Protein AF-A0A7S3MGU2-F1 (afdb_monomer_lite)

Organism: NCBI:txid89044

Sequence (165 aa):
KSFVPLLGLILSIAGLGAAEKVSRIPVEWKRQIDKFDAFYSENDDGEINSEGYPGIYMPLMGNGYFSHSKGVRSDSYFIAGVYNNETTSPSIRARIPATFAVQVENSETTGTLLDIRNGTYYRRGNLVSYPGSWYELRWYAHMQRRNIYVMELQVFNAGKQAVQL

Secondary structure (DSSP, 8-state):
-----PPP-------S----------HHHHHHHHHS-EEEES----PBPTTSPBPTT-PPPB-SSEEESSSTT-SEEEETT-B--TTSSSPPBP-EE-S-----SSEEEEEEEEETTTTEEEEEEEETTSTT-EEEEEEEE-SSSTT-EEEEEEEE-TT-SPPP-

Radius of gyration: 23.35 Å; chains: 1; bounding box: 46×57×92 Å

pLDDT: mean 76.16, std 19.14, range [28.52, 95.25]

Foldseek 3Di:
DDDDDDDDDPPPPPDDDPPPLPQDDPPVVVVLVVPAPKDKDQPQQQDQPPVRAGPPDADWAAQQQKIAPRHDLHQWIFGPPAFDDPPDVVTDTDTDGDPRNDDDPQWDWRMKMQGPVQSKIKTKIARNVAPPKIKMWMWHQDNVPNPDIDIDIDIDGPPPDDDDD

Structure (mmCIF, N/CA/C/O backbone):
data_AF-A0A7S3MGU2-F1
#
_entry.id   AF-A0A7S3MGU2-F1
#
loop_
_atom_site.group_PDB
_atom_site.id
_atom_site.type_symbol
_atom_site.label_atom_id
_atom_site.label_alt_id
_atom_site.label_comp_id
_atom_site.label_asym_id
_atom_site.label_entity_id
_atom_site.label_seq_id
_atom_site.pdbx_PDB_ins_code
_atom_site.Cartn_x
_atom_site.Cartn_y
_atom_site.Cartn_z
_atom_site.occupancy
_atom_site.B_iso_or_equiv
_atom_site.auth_seq_id
_atom_site.auth_comp_id
_atom_site.auth_asym_id
_atom_site.auth_atom_id
_atom_site.pdbx_PDB_model_num
ATOM 1 N N . LYS A 1 1 ? -3.119 40.794 65.981 1.00 41.38 1 LYS A N 1
ATOM 2 C CA . LYS A 1 1 ? -3.676 41.445 64.767 1.00 41.38 1 LYS A CA 1
ATOM 3 C C . LYS A 1 1 ? -2.499 41.897 63.898 1.00 41.38 1 LYS A C 1
ATOM 5 O O . LYS A 1 1 ? -1.610 42.506 64.470 1.00 41.38 1 LYS A O 1
ATOM 10 N N . SER A 1 2 ? -2.554 41.614 62.584 1.00 32.19 2 SER A N 1
ATOM 11 C CA . SER A 1 2 ? -1.598 41.948 61.491 1.00 32.19 2 SER A CA 1
ATOM 12 C C . SER A 1 2 ? -0.421 40.957 61.306 1.00 32.19 2 SER A C 1
ATOM 14 O O . SER A 1 2 ? 0.376 40.849 62.227 1.00 32.19 2 SER A O 1
ATOM 16 N N . PHE A 1 3 ? -0.394 40.033 60.314 1.00 28.52 3 PHE A N 1
ATOM 17 C CA . PHE A 1 3 ? -0.083 40.125 58.847 1.00 28.52 3 PHE A CA 1
ATOM 18 C C . PHE A 1 3 ? 1.381 40.563 58.582 1.00 28.52 3 PHE A C 1
ATOM 20 O O . PHE A 1 3 ? 1.772 41.570 59.159 1.00 28.52 3 PHE A O 1
ATOM 27 N N . VAL A 1 4 ? 2.271 39.891 57.811 1.00 38.16 4 VAL A N 1
ATOM 28 C CA . VAL A 1 4 ? 2.260 39.323 56.419 1.00 38.16 4 VAL A CA 1
ATOM 29 C C . VAL A 1 4 ? 3.470 38.313 56.250 1.00 38.16 4 VAL A C 1
ATOM 31 O O . VAL A 1 4 ? 4.258 38.215 57.187 1.00 38.16 4 VAL A O 1
ATOM 34 N N . PRO A 1 5 ? 3.770 37.678 55.083 1.00 42.66 5 PRO A N 1
ATOM 35 C CA . PRO A 1 5 ? 3.261 36.421 54.500 1.00 42.66 5 PRO A CA 1
ATOM 36 C C . PRO A 1 5 ? 4.285 35.251 54.437 1.00 42.66 5 PRO A C 1
ATOM 38 O O . PRO A 1 5 ? 5.496 35.448 54.376 1.00 42.66 5 PRO A O 1
ATOM 41 N N . LEU A 1 6 ? 3.781 34.017 54.308 1.00 32.66 6 LEU A N 1
ATOM 42 C CA . LEU A 1 6 ? 4.556 32.869 53.822 1.00 32.66 6 LEU A CA 1
ATOM 43 C C . LEU A 1 6 ? 4.548 32.900 52.282 1.00 32.66 6 LEU A C 1
ATOM 45 O O . LEU A 1 6 ? 3.479 32.907 51.669 1.00 32.66 6 LEU A O 1
ATOM 49 N N . LEU A 1 7 ? 5.732 32.978 51.674 1.00 36.03 7 LEU A N 1
ATOM 50 C CA . LEU A 1 7 ? 5.948 33.000 50.227 1.00 36.03 7 LEU A CA 1
ATOM 51 C C . LEU A 1 7 ? 5.297 31.775 49.559 1.00 36.03 7 LEU A C 1
ATOM 53 O O . LEU A 1 7 ? 5.550 30.636 49.949 1.00 36.03 7 LEU A O 1
ATOM 57 N N . GLY A 1 8 ? 4.464 32.028 48.550 1.00 29.20 8 GLY A N 1
ATOM 58 C CA . GLY A 1 8 ? 3.795 31.004 47.760 1.00 29.20 8 GLY A CA 1
ATOM 59 C C . GLY A 1 8 ? 4.774 30.203 46.907 1.00 29.20 8 GLY A C 1
ATOM 60 O O . GLY A 1 8 ? 5.511 30.761 46.097 1.00 29.20 8 GLY A O 1
ATOM 61 N N . LEU A 1 9 ? 4.722 28.880 47.047 1.00 29.95 9 LEU A N 1
ATOM 62 C CA . LEU A 1 9 ? 5.204 27.957 46.033 1.00 29.95 9 LEU A CA 1
ATOM 63 C C . LEU A 1 9 ? 4.018 27.658 45.110 1.00 29.95 9 LEU A C 1
ATOM 65 O O . LEU A 1 9 ? 3.157 26.840 45.430 1.00 29.95 9 LEU A O 1
ATOM 69 N N . ILE A 1 10 ? 3.945 28.359 43.981 1.00 32.91 10 ILE A N 1
ATOM 70 C CA . ILE A 1 10 ? 3.072 27.955 42.879 1.00 32.91 10 ILE A CA 1
ATOM 71 C C . ILE A 1 10 ? 3.751 26.744 42.238 1.00 32.91 10 ILE A C 1
ATOM 73 O O . ILE A 1 10 ? 4.661 26.888 41.425 1.00 32.91 10 ILE A O 1
ATOM 77 N N . LEU A 1 11 ? 3.336 25.543 42.640 1.00 31.00 11 LEU A N 1
ATOM 78 C CA . LEU A 1 11 ? 3.567 24.349 41.840 1.00 31.00 11 LEU A CA 1
ATOM 79 C C . LEU A 1 11 ? 2.556 24.407 40.691 1.00 31.00 11 LEU A C 1
ATOM 81 O O . LEU A 1 11 ? 1.380 24.082 40.857 1.00 31.00 11 LEU A O 1
ATOM 85 N N . SER A 1 12 ? 2.991 24.888 39.531 1.00 31.66 12 SER A N 1
ATOM 86 C CA . SER A 1 12 ? 2.251 24.721 38.288 1.00 31.66 12 SER A CA 1
ATOM 87 C C . SER A 1 12 ? 2.218 23.230 37.955 1.00 31.66 12 SER A C 1
ATOM 89 O O . SER A 1 12 ? 3.144 22.679 37.364 1.00 31.66 12 SER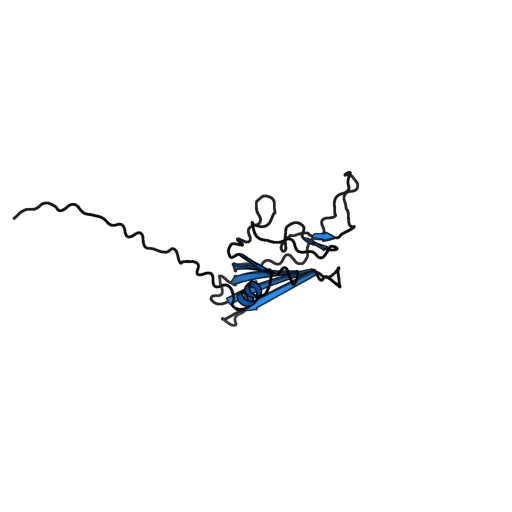 A O 1
ATOM 91 N N . ILE A 1 13 ? 1.137 22.558 38.352 1.00 37.75 13 ILE A N 1
ATOM 92 C CA . ILE A 1 13 ? 0.775 21.252 37.806 1.00 37.75 13 ILE A CA 1
ATOM 93 C C . ILE A 1 13 ? 0.391 21.506 36.346 1.00 37.75 13 ILE A C 1
ATOM 95 O O . ILE A 1 13 ? -0.751 21.824 36.024 1.00 37.75 13 ILE A O 1
ATOM 99 N N . ALA A 1 14 ? 1.384 21.431 35.461 1.00 33.06 14 ALA A N 1
ATOM 100 C CA . ALA A 1 14 ? 1.187 21.294 34.029 1.00 33.06 14 ALA A CA 1
ATOM 101 C C . ALA A 1 14 ? 0.583 19.907 33.778 1.00 33.06 14 ALA A C 1
ATOM 103 O O . ALA A 1 14 ? 1.278 18.937 33.498 1.00 33.06 14 ALA A O 1
ATOM 104 N N . GLY A 1 15 ? -0.725 19.802 33.967 1.00 38.81 15 GLY A N 1
ATOM 105 C CA . GLY A 1 15 ? -1.495 18.619 33.642 1.00 38.81 15 GLY A CA 1
ATOM 106 C C . GLY A 1 15 ? -2.719 19.041 32.863 1.00 38.81 15 GLY A C 1
ATOM 107 O O . GLY A 1 15 ? -3.722 19.375 33.475 1.00 38.81 15 GLY A O 1
ATOM 108 N N . LEU A 1 16 ? -2.636 19.027 31.532 1.00 33.62 16 LEU A N 1
ATOM 109 C CA . LEU A 1 16 ? -3.804 18.899 30.661 1.00 33.62 16 LEU A CA 1
ATOM 110 C C . LEU A 1 16 ? -3.361 18.482 29.251 1.00 33.62 16 LEU A C 1
ATOM 112 O O . LEU A 1 16 ? -2.970 19.305 28.432 1.00 33.62 16 LEU A O 1
ATOM 116 N N . GLY A 1 17 ? -3.470 17.178 28.985 1.00 32.22 17 GLY A N 1
ATOM 117 C CA . GLY A 1 17 ? -3.909 16.701 27.676 1.00 32.22 17 GLY A CA 1
ATOM 118 C C . GLY A 1 17 ? -2.850 16.390 26.622 1.00 32.22 17 GLY A C 1
ATOM 119 O O . GLY A 1 17 ? -3.049 16.748 25.469 1.00 32.22 17 GLY A O 1
ATOM 120 N N . ALA A 1 18 ? -1.801 15.634 26.944 1.00 34.16 18 ALA A N 1
ATOM 121 C CA . ALA A 1 18 ? -1.339 14.659 25.959 1.00 34.16 18 ALA A CA 1
ATOM 122 C C . ALA A 1 18 ? -2.194 13.411 26.187 1.00 34.16 18 ALA A C 1
ATOM 124 O O . ALA A 1 18 ? -1.939 12.646 27.115 1.00 34.16 18 ALA A O 1
ATOM 125 N N . ALA A 1 19 ? -3.270 13.250 25.412 1.00 38.25 19 ALA A N 1
ATOM 126 C CA . ALA A 1 19 ? -3.852 11.927 25.259 1.00 38.25 19 ALA A CA 1
ATOM 127 C C . ALA A 1 19 ? -2.713 11.059 24.726 1.00 38.25 19 ALA A C 1
ATOM 129 O O . ALA A 1 19 ? -2.279 11.240 23.590 1.00 38.25 19 ALA A O 1
ATOM 130 N N . GLU A 1 20 ? -2.150 10.218 25.590 1.00 36.00 20 GLU A N 1
ATOM 131 C CA . GLU A 1 20 ? -1.159 9.237 25.189 1.00 36.00 20 GLU A CA 1
ATOM 132 C C . GLU A 1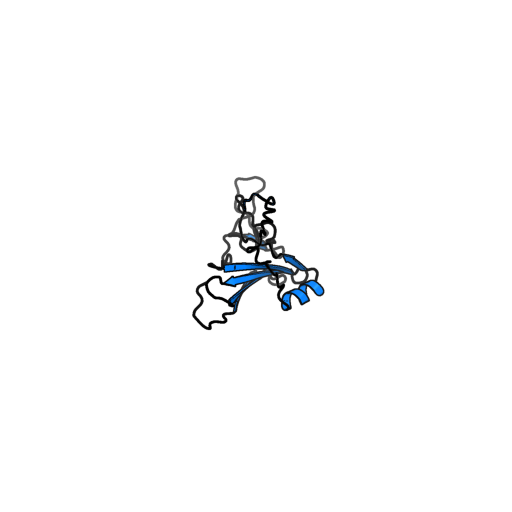 20 ? -1.799 8.481 24.025 1.00 36.00 20 GLU A C 1
ATOM 134 O O . GLU A 1 20 ? -2.878 7.896 24.179 1.00 36.00 20 GLU A O 1
ATOM 139 N N . LYS A 1 21 ? -1.224 8.609 22.824 1.00 42.78 21 LYS A N 1
ATOM 140 C CA . LYS A 1 21 ? -1.685 7.881 21.646 1.00 42.78 21 LYS A CA 1
ATOM 141 C C . LYS A 1 21 ? -1.374 6.425 21.970 1.00 42.78 21 LYS A C 1
ATOM 143 O O . LYS A 1 21 ? -0.273 5.955 21.718 1.00 42.78 21 LYS A O 1
ATOM 148 N N . VAL A 1 22 ? -2.290 5.743 22.662 1.00 42.00 22 VAL A N 1
ATOM 149 C CA . VAL A 1 22 ? -2.147 4.325 22.974 1.00 42.00 22 VAL A CA 1
ATOM 150 C C . VAL A 1 22 ? -2.257 3.627 21.635 1.00 42.00 22 VAL A C 1
ATOM 152 O O . VAL A 1 22 ? -3.353 3.300 21.175 1.00 42.00 22 VAL A O 1
ATOM 155 N N . SER A 1 23 ? -1.117 3.454 20.982 1.00 51.22 23 SER A N 1
ATOM 156 C CA . SER A 1 23 ? -1.043 2.619 19.814 1.00 51.22 23 SER A CA 1
ATOM 157 C C . SER A 1 23 ? -1.445 1.219 20.226 1.00 51.22 23 SER A C 1
ATOM 159 O O . SER A 1 23 ? -0.804 0.544 21.036 1.00 51.22 23 SER A O 1
ATOM 161 N N . ARG A 1 24 ? -2.582 0.795 19.693 1.00 67.31 24 ARG A N 1
ATOM 162 C CA . ARG A 1 24 ? -2.997 -0.592 19.749 1.00 67.31 24 ARG A CA 1
ATOM 163 C C . ARG A 1 24 ? -2.743 -1.163 18.374 1.00 67.31 24 ARG A C 1
ATOM 165 O O . ARG A 1 24 ? -3.593 -1.050 17.494 1.00 67.31 24 ARG A O 1
ATOM 172 N N . ILE A 1 25 ? -1.580 -1.792 18.220 1.00 77.12 25 ILE A N 1
ATOM 173 C CA . ILE A 1 25 ? -1.315 -2.705 17.109 1.00 77.12 25 ILE A CA 1
ATOM 174 C C . ILE A 1 25 ? -2.516 -3.660 17.004 1.00 77.12 25 ILE A C 1
ATOM 176 O O . ILE A 1 25 ? -2.848 -4.315 18.002 1.00 77.12 25 ILE A O 1
ATOM 180 N N . PRO A 1 26 ? -3.181 -3.754 15.838 1.00 78.94 26 PRO A N 1
ATOM 181 C CA . PRO A 1 26 ? -4.260 -4.710 15.640 1.00 78.94 26 PRO A CA 1
ATOM 182 C C . PRO A 1 26 ? -3.816 -6.135 15.989 1.00 78.94 26 PRO A C 1
ATOM 184 O O . PRO A 1 26 ? -2.697 -6.542 15.673 1.00 78.94 26 PRO A O 1
ATOM 187 N N . VAL A 1 27 ? -4.678 -6.918 16.641 1.00 81.06 27 VAL A N 1
ATOM 188 C CA . VAL A 1 27 ? -4.333 -8.271 17.127 1.00 81.06 27 VAL A CA 1
ATOM 189 C C . VAL A 1 27 ? -3.900 -9.184 15.972 1.00 81.06 27 VAL A C 1
ATOM 191 O O . VAL A 1 27 ? -2.980 -9.994 16.102 1.00 81.06 27 VAL A O 1
ATOM 194 N N . GLU A 1 28 ? -4.532 -9.016 14.816 1.00 80.25 28 GLU A N 1
ATOM 195 C CA . GLU A 1 28 ? -4.209 -9.669 13.555 1.00 80.25 28 GLU A CA 1
ATOM 196 C C . GLU A 1 28 ? -2.801 -9.327 13.048 1.00 80.25 28 GLU A C 1
ATOM 198 O O . GLU A 1 28 ? -2.102 -10.220 12.569 1.00 80.25 28 GLU A O 1
ATOM 203 N N . TRP A 1 29 ? -2.354 -8.079 13.211 1.00 85.12 29 TRP A N 1
ATOM 204 C CA . TRP A 1 29 ? -1.018 -7.634 12.813 1.00 85.12 29 TRP A CA 1
ATOM 205 C C . TRP A 1 29 ? 0.031 -8.085 13.813 1.00 85.12 29 TRP A C 1
ATOM 207 O O . TRP A 1 29 ? 1.107 -8.498 13.403 1.00 85.12 29 TRP A O 1
ATOM 217 N N . LYS A 1 30 ? -0.294 -8.114 15.110 1.00 83.88 30 LYS A N 1
ATOM 218 C CA . LYS A 1 30 ? 0.611 -8.641 16.137 1.00 83.88 30 LYS A CA 1
ATOM 219 C C . LYS A 1 30 ? 1.051 -10.065 15.810 1.00 83.88 30 LYS A C 1
ATOM 221 O O . LYS A 1 30 ? 2.235 -10.368 15.828 1.00 83.88 30 LYS A O 1
ATOM 226 N N . ARG A 1 31 ? 0.113 -10.918 15.387 1.00 77.81 31 ARG A N 1
ATOM 227 C CA . ARG A 1 31 ? 0.447 -12.272 14.929 1.00 77.81 31 ARG A CA 1
ATOM 228 C C . ARG A 1 31 ? 1.371 -12.272 13.707 1.00 77.81 31 ARG A C 1
ATOM 230 O O . ARG A 1 31 ? 2.165 -13.196 13.580 1.00 77.81 31 ARG A O 1
ATOM 237 N N . GLN A 1 32 ? 1.226 -11.320 12.788 1.00 79.81 32 GLN A N 1
ATOM 238 C CA . GLN A 1 32 ? 2.089 -11.226 11.609 1.00 79.81 32 GLN A CA 1
ATOM 239 C C . GLN A 1 32 ? 3.490 -10.742 11.989 1.00 79.81 32 GLN A C 1
ATOM 241 O O . GLN A 1 32 ? 4.457 -11.361 11.571 1.00 79.81 32 GLN A O 1
ATOM 246 N N . ILE A 1 33 ? 3.588 -9.727 12.847 1.00 83.06 33 ILE A N 1
ATOM 247 C CA . ILE A 1 33 ? 4.848 -9.210 13.398 1.00 83.06 33 ILE A CA 1
ATOM 248 C C . ILE A 1 33 ? 5.592 -10.303 14.175 1.00 83.06 33 ILE A C 1
ATOM 250 O O . ILE A 1 33 ? 6.784 -10.493 13.981 1.00 83.06 33 ILE A O 1
ATOM 254 N N . ASP A 1 34 ? 4.884 -11.073 15.005 1.00 79.81 34 ASP A N 1
ATOM 255 C CA . ASP A 1 34 ? 5.498 -12.120 15.828 1.00 79.81 34 ASP A CA 1
ATOM 256 C C . ASP A 1 34 ? 5.925 -13.355 15.006 1.00 79.81 34 ASP A C 1
ATOM 258 O O . ASP A 1 34 ? 6.794 -14.116 15.432 1.00 79.81 34 ASP A O 1
ATOM 262 N N . LYS A 1 35 ? 5.280 -13.617 13.856 1.00 73.31 35 LYS A N 1
ATOM 263 C CA . LYS A 1 35 ? 5.515 -14.826 13.037 1.00 73.31 35 LYS A CA 1
ATOM 264 C C . LYS A 1 35 ? 6.370 -14.599 11.797 1.00 73.31 35 LYS A C 1
ATOM 266 O O . LYS A 1 35 ? 6.876 -15.579 11.244 1.00 73.31 35 LYS A O 1
ATOM 271 N N . PHE A 1 36 ? 6.457 -13.372 11.307 1.00 64.94 36 PHE A N 1
ATOM 272 C CA . PHE A 1 36 ? 7.075 -13.043 10.030 1.00 64.94 36 PHE A CA 1
ATOM 273 C C . PHE A 1 36 ? 8.075 -11.905 10.190 1.00 64.94 36 PHE A C 1
ATOM 275 O O . PHE A 1 36 ? 7.993 -11.116 11.125 1.00 64.94 36 PHE A O 1
ATOM 282 N N . ASP A 1 37 ? 8.981 -11.794 9.220 1.00 79.06 37 ASP A N 1
ATOM 283 C CA . ASP A 1 37 ? 9.829 -10.618 9.055 1.00 79.06 37 ASP A CA 1
ATOM 284 C C . ASP A 1 37 ? 8.946 -9.460 8.562 1.00 79.06 37 ASP A C 1
ATOM 286 O O . ASP A 1 37 ? 8.820 -9.225 7.360 1.00 79.06 37 ASP A O 1
ATOM 290 N N . ALA A 1 38 ? 8.236 -8.801 9.479 1.00 86.25 38 ALA A N 1
ATOM 291 C CA . ALA A 1 38 ? 7.354 -7.686 9.164 1.00 86.25 38 ALA A CA 1
ATOM 292 C C . ALA A 1 38 ? 7.827 -6.394 9.837 1.00 86.25 38 ALA A C 1
ATOM 294 O O . ALA A 1 38 ? 8.229 -6.391 11.000 1.00 86.25 38 ALA A O 1
ATOM 295 N N . PHE A 1 39 ? 7.744 -5.284 9.106 1.00 87.12 39 PHE A N 1
ATOM 296 C CA . PHE A 1 39 ? 8.058 -3.953 9.621 1.00 87.12 39 PHE A CA 1
ATOM 297 C C . PHE A 1 39 ? 6.771 -3.190 9.903 1.00 87.12 39 PHE A C 1
ATOM 299 O O . PHE A 1 39 ? 5.967 -2.969 8.999 1.00 87.12 39 PHE A O 1
ATOM 306 N N . TYR A 1 40 ? 6.586 -2.786 11.155 1.00 86.56 40 TYR A N 1
ATOM 307 C CA . TYR A 1 40 ? 5.429 -2.025 11.611 1.00 86.56 40 TYR A CA 1
ATOM 308 C C . TYR A 1 40 ? 5.812 -0.570 11.898 1.00 86.56 40 TYR A C 1
ATOM 310 O O . TYR A 1 40 ? 6.893 -0.310 12.426 1.00 86.56 40 TYR A O 1
ATOM 318 N N . SER A 1 41 ? 4.916 0.367 11.582 1.00 82.25 41 SER A N 1
ATOM 319 C CA . SER A 1 41 ? 5.059 1.774 11.964 1.00 82.25 41 SER A CA 1
ATOM 320 C C . SER A 1 41 ? 3.709 2.412 12.283 1.00 82.25 41 SER A C 1
ATOM 322 O O . SER A 1 41 ? 2.738 2.254 11.544 1.00 82.25 41 SER A O 1
ATOM 324 N N . GLU A 1 42 ? 3.679 3.180 13.369 1.00 78.31 42 GLU A N 1
ATOM 3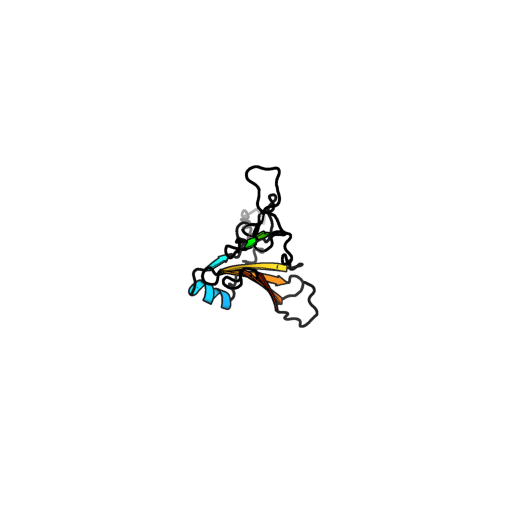25 C CA . GLU A 1 42 ? 2.572 4.061 13.784 1.00 78.31 42 GLU A CA 1
ATOM 326 C C . GLU A 1 42 ? 2.659 5.445 13.140 1.00 78.31 42 GLU A C 1
ATOM 328 O O . GLU A 1 42 ? 1.685 6.193 13.126 1.00 78.31 42 GLU A O 1
ATOM 333 N N . ASN A 1 43 ? 3.838 5.780 12.611 1.00 61.34 43 ASN A N 1
ATOM 334 C CA . ASN A 1 43 ? 4.225 7.123 12.196 1.00 61.34 43 ASN A CA 1
ATOM 335 C C . ASN A 1 43 ? 4.143 7.299 10.675 1.00 61.34 43 ASN A C 1
ATOM 337 O O . ASN A 1 43 ? 5.006 7.939 10.081 1.00 61.34 43 ASN A O 1
ATOM 341 N N . ASP A 1 44 ? 3.136 6.711 10.029 1.00 68.19 44 ASP A N 1
ATOM 342 C CA . ASP A 1 44 ? 2.817 7.053 8.642 1.00 68.19 44 ASP A CA 1
ATOM 343 C C . ASP A 1 44 ? 1.879 8.263 8.646 1.00 68.19 44 ASP A C 1
ATOM 345 O O . ASP A 1 44 ? 0.654 8.129 8.718 1.00 68.19 44 ASP A O 1
ATOM 349 N N . ASP A 1 45 ? 2.480 9.449 8.593 1.00 58.47 45 ASP A N 1
ATOM 350 C CA . ASP A 1 45 ? 1.776 10.725 8.444 1.00 58.47 45 ASP A CA 1
ATOM 351 C C . ASP A 1 45 ? 0.984 10.807 7.126 1.00 58.47 45 ASP A C 1
ATOM 353 O O . ASP A 1 45 ? 0.082 11.630 6.991 1.00 58.47 45 ASP A O 1
ATOM 357 N N . GLY A 1 46 ? 1.238 9.907 6.165 1.00 56.19 46 GLY A N 1
ATOM 358 C CA . GLY A 1 46 ? 0.601 9.917 4.852 1.00 56.19 46 GLY A CA 1
ATOM 359 C C . GLY A 1 46 ? 0.934 11.141 4.021 1.00 56.19 46 GLY A C 1
ATOM 360 O O . GLY A 1 46 ? 0.316 11.322 2.967 1.00 56.19 46 GLY A O 1
ATOM 361 N N . GLU A 1 47 ? 1.872 11.963 4.486 1.00 58.19 47 GLU A N 1
ATOM 362 C CA . GLU A 1 47 ? 2.264 13.184 3.820 1.00 58.19 47 GLU A CA 1
ATOM 363 C C . GLU A 1 47 ? 3.300 12.840 2.762 1.00 58.19 47 GLU A C 1
ATOM 365 O O . GLU A 1 47 ? 4.306 12.179 3.004 1.00 58.19 47 GLU A O 1
ATOM 370 N N . ILE A 1 48 ? 3.029 13.267 1.538 1.00 58.59 48 ILE A N 1
ATOM 371 C CA . ILE A 1 48 ? 4.030 13.256 0.487 1.00 58.59 48 ILE A CA 1
ATOM 372 C C . ILE A 1 48 ? 4.878 14.510 0.711 1.00 58.59 48 ILE A C 1
ATOM 374 O O . ILE A 1 48 ? 4.342 15.617 0.747 1.00 58.59 48 ILE A O 1
ATOM 378 N N . ASN A 1 49 ? 6.188 14.345 0.885 1.00 61.31 49 ASN A N 1
ATOM 379 C CA . ASN A 1 49 ? 7.100 15.462 1.085 1.00 61.31 49 ASN A CA 1
ATOM 380 C C . ASN A 1 49 ? 7.120 16.396 -0.144 1.00 61.31 49 ASN A C 1
ATOM 382 O O . ASN A 1 49 ? 6.606 16.073 -1.217 1.00 61.31 49 ASN A O 1
ATOM 386 N N . SER A 1 50 ? 7.755 17.561 -0.011 1.00 58.12 50 SER A N 1
ATOM 387 C CA . SER A 1 50 ? 7.840 18.573 -1.078 1.00 58.12 50 SER A CA 1
ATOM 388 C C . SER A 1 50 ? 8.500 18.083 -2.378 1.00 58.12 50 SER A C 1
ATOM 390 O O . SER A 1 50 ? 8.346 18.712 -3.422 1.00 58.12 50 SER A O 1
ATOM 392 N N . GLU A 1 51 ? 9.202 16.950 -2.347 1.00 56.47 51 GLU A N 1
ATOM 393 C CA . GLU A 1 51 ? 9.840 16.307 -3.503 1.00 56.47 51 GLU A CA 1
ATOM 394 C C . GLU A 1 51 ? 8.927 15.255 -4.175 1.00 56.47 51 GLU A C 1
ATOM 396 O O . GLU A 1 51 ? 9.267 14.605 -5.178 1.00 56.47 51 GLU A O 1
ATOM 401 N N . GLY A 1 52 ? 7.716 15.083 -3.648 1.00 53.72 52 GLY A N 1
ATOM 402 C CA . GLY A 1 52 ? 6.755 14.103 -4.116 1.00 53.72 52 GLY A CA 1
ATOM 403 C C . GLY A 1 52 ? 7.051 12.684 -3.628 1.00 53.72 52 GLY A C 1
ATOM 404 O O . GLY A 1 52 ? 6.395 11.759 -4.102 1.00 53.72 52 GLY A O 1
ATOM 405 N N . TYR A 1 53 ? 8.040 12.479 -2.753 1.00 53.78 53 TYR A N 1
ATOM 406 C CA . TYR A 1 53 ? 8.286 11.184 -2.127 1.00 53.78 53 TYR A CA 1
ATOM 407 C C . TYR A 1 53 ? 7.354 11.013 -0.939 1.00 53.78 53 TYR A C 1
ATOM 409 O O . TYR A 1 53 ? 7.079 11.974 -0.225 1.00 53.78 53 TYR A O 1
ATOM 417 N N . PRO A 1 54 ? 6.850 9.803 -0.711 1.00 56.19 54 PRO A N 1
ATOM 418 C CA . PRO A 1 54 ? 6.005 9.584 0.435 1.00 56.19 54 PRO A CA 1
ATOM 419 C C . PRO A 1 54 ? 6.817 9.760 1.723 1.00 56.19 54 PRO A C 1
ATOM 421 O O . PRO A 1 54 ? 8.035 9.552 1.721 1.00 56.19 54 PRO A O 1
ATOM 424 N N . GLY A 1 55 ? 6.139 10.139 2.806 1.00 58.22 55 GLY A N 1
ATOM 425 C CA . GLY A 1 55 ? 6.693 10.210 4.153 1.00 58.22 55 GLY A CA 1
ATOM 426 C C . GLY A 1 55 ? 7.461 8.939 4.514 1.00 58.22 55 GLY A C 1
ATOM 427 O O . GLY A 1 55 ? 7.306 7.897 3.872 1.00 58.22 55 GLY A O 1
ATOM 428 N N . ILE A 1 56 ? 8.314 9.046 5.536 1.00 54.56 56 ILE A N 1
ATOM 429 C CA . ILE A 1 56 ? 9.507 8.221 5.845 1.00 54.56 56 ILE A CA 1
ATOM 430 C C . ILE A 1 56 ? 9.260 6.682 5.906 1.00 54.56 56 ILE A C 1
ATOM 432 O O . ILE A 1 56 ? 10.206 5.909 6.036 1.00 54.56 56 ILE A O 1
ATOM 436 N N . TYR A 1 57 ? 8.028 6.190 5.721 1.00 62.50 57 TYR A N 1
ATOM 437 C CA . TYR A 1 57 ? 7.628 4.790 5.895 1.00 62.50 57 TYR A CA 1
ATOM 438 C C . TYR A 1 57 ? 6.738 4.171 4.798 1.00 62.50 57 TYR A C 1
ATOM 440 O O . TYR A 1 57 ? 6.223 3.073 5.012 1.00 62.50 57 TYR A O 1
ATOM 448 N N . MET A 1 58 ? 6.547 4.784 3.622 1.00 73.19 58 MET A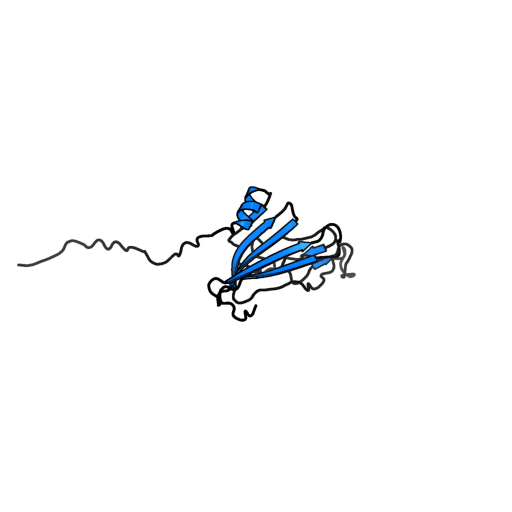 N 1
ATOM 449 C CA . MET A 1 58 ? 5.823 4.093 2.535 1.00 73.19 58 MET A CA 1
ATOM 450 C C . MET A 1 58 ? 6.764 3.262 1.649 1.00 73.19 58 MET A C 1
ATOM 452 O O . MET A 1 58 ? 7.589 3.824 0.919 1.00 73.19 58 MET A O 1
ATOM 456 N N . PRO A 1 59 ? 6.614 1.927 1.618 1.00 80.19 59 PRO A N 1
ATOM 457 C CA . PRO A 1 59 ? 7.473 1.076 0.819 1.00 80.19 59 PRO A CA 1
ATOM 458 C C . PRO A 1 59 ? 7.147 1.167 -0.673 1.00 80.19 59 PRO A C 1
ATOM 460 O O . PRO A 1 59 ? 6.019 1.430 -1.104 1.00 80.19 59 PRO A O 1
ATOM 463 N N . LEU A 1 60 ? 8.164 0.877 -1.479 1.00 84.12 60 LEU A N 1
ATOM 464 C CA . LEU A 1 60 ? 8.014 0.588 -2.898 1.00 84.12 60 LEU A CA 1
ATOM 465 C C . LEU A 1 60 ? 7.641 -0.886 -3.057 1.00 84.12 60 LEU A C 1
ATOM 467 O O . LEU A 1 60 ? 8.413 -1.769 -2.692 1.00 84.12 60 LEU A O 1
ATOM 471 N N . MET A 1 61 ? 6.470 -1.145 -3.633 1.00 86.69 61 MET A N 1
ATOM 472 C CA . MET A 1 61 ? 6.025 -2.504 -3.946 1.00 86.69 61 MET A CA 1
ATOM 473 C C . MET A 1 61 ? 6.225 -2.807 -5.429 1.00 86.69 61 MET A C 1
ATOM 475 O O . MET A 1 61 ? 5.945 -1.958 -6.282 1.00 86.69 61 MET A O 1
ATOM 479 N N . GLY A 1 62 ? 6.667 -4.027 -5.732 1.00 91.06 62 GLY A N 1
ATOM 480 C CA . GLY A 1 62 ? 6.893 -4.491 -7.093 1.00 91.06 62 GLY A CA 1
ATOM 481 C C . GLY A 1 62 ? 7.172 -5.989 -7.173 1.00 91.06 62 GLY A C 1
ATOM 482 O O . GLY A 1 62 ? 7.364 -6.654 -6.161 1.00 91.06 62 GLY A O 1
ATOM 483 N N . ASN A 1 63 ? 7.190 -6.519 -8.395 1.00 94.06 63 ASN A N 1
ATOM 484 C CA . ASN A 1 63 ? 7.415 -7.945 -8.686 1.00 94.06 63 ASN A CA 1
ATOM 485 C C . ASN A 1 63 ? 8.488 -8.162 -9.773 1.00 94.06 63 ASN A C 1
ATOM 487 O O . ASN A 1 63 ? 8.505 -9.183 -10.462 1.00 94.06 63 ASN A O 1
ATOM 491 N N . GLY A 1 64 ? 9.345 -7.159 -9.991 1.00 92.31 64 GLY A N 1
ATOM 492 C CA . GLY A 1 64 ? 10.374 -7.148 -11.035 1.00 92.31 64 GLY A CA 1
ATOM 493 C C . GLY A 1 64 ? 9.861 -6.814 -12.441 1.00 92.31 64 GLY A C 1
ATOM 494 O O . GLY A 1 64 ? 10.640 -6.347 -13.266 1.00 92.31 64 GLY A O 1
ATOM 495 N N . TYR A 1 65 ? 8.565 -6.987 -12.714 1.00 94.19 65 TYR A N 1
ATOM 496 C CA . TYR A 1 65 ? 7.916 -6.478 -13.926 1.00 94.19 65 TYR A CA 1
ATOM 497 C C . TYR A 1 65 ? 7.291 -5.101 -13.693 1.00 94.19 65 TYR A C 1
ATOM 499 O O . TYR A 1 65 ? 7.432 -4.212 -14.522 1.00 94.19 65 TYR A O 1
ATOM 507 N N . PHE A 1 66 ? 6.640 -4.922 -12.547 1.00 91.31 66 PHE A N 1
ATOM 508 C CA . PHE A 1 66 ? 5.981 -3.697 -12.116 1.00 91.31 66 PHE A CA 1
ATOM 509 C C . PHE A 1 66 ? 6.669 -3.133 -10.869 1.00 91.31 66 PHE A C 1
ATOM 511 O O . PHE A 1 66 ? 7.119 -3.897 -10.009 1.00 91.31 66 PHE A O 1
ATOM 518 N N . SER A 1 67 ? 6.713 -1.806 -10.754 1.00 90.44 67 SER A N 1
ATOM 519 C CA . SER A 1 67 ? 7.081 -1.099 -9.524 1.00 90.44 67 SER A CA 1
ATOM 520 C C . SER A 1 67 ? 6.380 0.249 -9.453 1.00 90.44 67 SER A C 1
ATOM 522 O O . SER A 1 67 ? 6.268 0.953 -10.456 1.00 90.44 67 SER A O 1
ATOM 524 N N . HIS A 1 68 ? 6.012 0.665 -8.249 1.00 88.75 68 HIS A N 1
ATOM 525 C CA . HIS A 1 68 ? 5.640 2.052 -7.986 1.00 88.75 68 HIS A CA 1
ATOM 526 C C . HIS A 1 68 ? 6.789 3.005 -8.295 1.00 88.75 68 HIS A C 1
ATOM 528 O O . HIS A 1 68 ? 7.958 2.622 -8.175 1.00 88.75 68 HIS A O 1
ATOM 534 N N . SER A 1 69 ? 6.462 4.250 -8.651 1.00 85.06 69 SER A N 1
ATOM 535 C CA . SER A 1 69 ? 7.492 5.269 -8.847 1.00 85.06 69 SER A CA 1
ATOM 536 C C . SER A 1 69 ? 7.905 5.947 -7.538 1.00 85.06 69 SER A C 1
ATOM 538 O O . SER A 1 69 ? 9.089 6.216 -7.348 1.00 85.06 69 SER A O 1
ATOM 540 N N . LYS A 1 70 ? 6.946 6.183 -6.631 1.00 80.25 70 LYS A N 1
ATOM 541 C CA . LYS A 1 70 ? 7.141 6.873 -5.345 1.00 80.25 70 LYS A CA 1
ATOM 542 C C . LYS A 1 70 ? 6.291 6.248 -4.220 1.00 80.25 70 LYS A C 1
ATOM 544 O O . LYS A 1 70 ? 5.557 6.929 -3.521 1.00 80.25 70 LYS A O 1
ATOM 549 N N . GLY A 1 71 ? 6.331 4.924 -4.084 1.00 83.25 71 GLY A N 1
ATOM 550 C CA . GLY A 1 71 ? 5.582 4.169 -3.063 1.00 83.25 71 GLY A CA 1
ATOM 551 C C . GLY A 1 71 ? 4.143 3.805 -3.454 1.00 83.25 71 GLY A C 1
ATOM 552 O O . GLY A 1 71 ? 3.666 4.168 -4.527 1.00 83.25 71 GLY A O 1
ATOM 553 N N . VAL A 1 72 ? 3.445 3.056 -2.593 1.00 83.06 72 VAL A N 1
ATOM 554 C CA . VAL A 1 72 ? 2.154 2.398 -2.921 1.00 83.06 72 VAL A CA 1
ATOM 555 C C . VAL A 1 72 ? 0.997 3.324 -3.326 1.00 83.06 72 VAL A C 1
ATOM 557 O O . VAL A 1 72 ? 0.062 2.871 -3.981 1.00 83.06 72 VAL A O 1
ATOM 560 N N . ARG A 1 73 ? 1.051 4.614 -2.968 1.00 80.94 73 ARG A N 1
ATOM 561 C CA . ARG A 1 73 ? 0.058 5.637 -3.363 1.00 80.94 73 ARG A CA 1
ATOM 562 C C . ARG A 1 73 ? 0.554 6.555 -4.478 1.00 80.94 73 ARG A C 1
ATOM 564 O O . ARG A 1 73 ? -0.020 7.614 -4.704 1.00 80.94 73 ARG A O 1
ATOM 571 N N . SER A 1 74 ? 1.645 6.189 -5.145 1.00 82.19 74 SER A N 1
ATOM 572 C CA . SER A 1 74 ? 2.161 6.987 -6.247 1.00 82.19 74 SER A CA 1
ATOM 573 C C . SER A 1 74 ? 1.119 7.098 -7.357 1.00 82.19 74 SER A C 1
ATOM 575 O O . SER A 1 74 ? 0.514 6.109 -7.764 1.00 82.19 74 SER A O 1
ATOM 577 N N . ASP A 1 75 ? 0.989 8.307 -7.888 1.00 85.75 75 ASP A N 1
ATOM 578 C CA . ASP A 1 75 ? 0.237 8.652 -9.098 1.00 85.75 75 ASP A CA 1
ATOM 579 C C . ASP A 1 75 ? 0.748 7.968 -10.378 1.00 85.75 75 ASP A C 1
ATOM 581 O O . ASP A 1 75 ? 0.142 8.082 -11.443 1.00 85.75 75 ASP A O 1
ATOM 585 N N . SER A 1 76 ? 1.881 7.271 -10.299 1.00 89.00 76 SER A N 1
ATOM 586 C CA . SER A 1 76 ? 2.546 6.675 -11.441 1.00 89.00 76 SER A CA 1
ATOM 587 C C . SER A 1 76 ? 3.345 5.428 -11.074 1.00 89.00 76 SER A C 1
ATOM 589 O O . SER A 1 76 ? 3.863 5.262 -9.964 1.00 89.00 76 SER A O 1
ATOM 591 N N . TYR A 1 77 ? 3.477 4.536 -12.049 1.00 91.12 77 TYR A N 1
ATOM 592 C CA . TYR A 1 77 ? 4.245 3.304 -11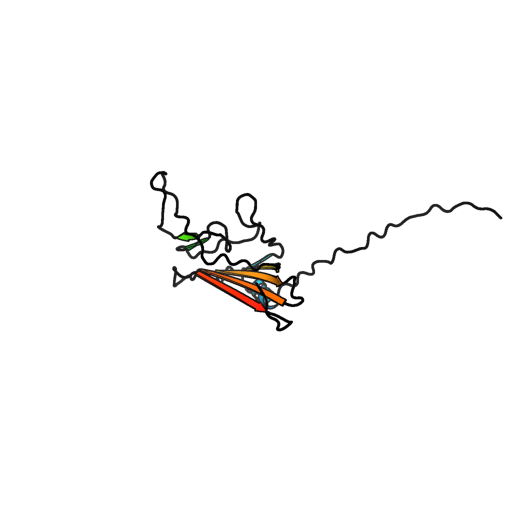.943 1.00 91.12 77 TYR A CA 1
ATOM 593 C C . TYR A 1 77 ? 5.166 3.105 -13.144 1.00 91.12 77 TYR A C 1
ATOM 595 O O . TYR A 1 77 ? 5.074 3.791 -14.165 1.00 91.12 77 TYR A O 1
ATOM 603 N N . PHE A 1 78 ? 6.072 2.146 -12.994 1.00 92.06 78 PHE A N 1
ATOM 604 C CA . PHE A 1 78 ? 7.008 1.706 -14.013 1.00 92.06 78 PHE A CA 1
ATOM 605 C C . PHE A 1 78 ? 6.724 0.260 -14.403 1.00 92.06 78 PHE A C 1
ATOM 607 O O . PHE A 1 78 ? 6.422 -0.576 -13.548 1.00 92.06 78 PHE A O 1
ATOM 614 N N . ILE A 1 79 ? 6.903 -0.032 -15.690 1.00 93.31 79 ILE A N 1
ATOM 615 C CA . ILE A 1 79 ? 6.938 -1.392 -16.227 1.00 93.31 79 ILE A CA 1
ATOM 616 C C . ILE A 1 79 ? 8.328 -1.659 -16.795 1.00 93.31 79 ILE A C 1
ATOM 618 O O . ILE A 1 79 ? 8.903 -0.830 -17.504 1.00 93.31 79 ILE A O 1
ATOM 622 N N . ALA A 1 80 ? 8.883 -2.823 -16.475 1.00 92.31 80 ALA A N 1
ATOM 623 C CA . ALA A 1 80 ? 10.159 -3.269 -17.003 1.00 92.31 80 ALA A CA 1
ATOM 624 C C . ALA A 1 80 ? 10.108 -3.351 -18.537 1.00 92.31 80 ALA A C 1
ATOM 626 O O . ALA A 1 80 ? 9.186 -3.931 -19.108 1.00 92.31 80 ALA A O 1
ATOM 627 N N . GLY A 1 81 ? 11.114 -2.778 -19.199 1.00 91.81 81 GLY A N 1
ATOM 628 C CA . GLY A 1 81 ? 11.211 -2.777 -20.660 1.00 91.81 81 GLY A CA 1
ATOM 629 C C . GLY A 1 81 ? 10.454 -1.649 -21.368 1.00 91.81 81 GLY A C 1
ATOM 630 O O . GLY A 1 81 ? 10.547 -1.563 -22.588 1.00 91.81 81 GLY A O 1
ATOM 631 N N . VAL A 1 82 ? 9.743 -0.772 -20.647 1.00 91.62 82 VAL A N 1
ATOM 632 C CA . VAL A 1 82 ? 9.012 0.359 -21.245 1.00 91.62 82 VAL A CA 1
ATOM 633 C C . VAL A 1 82 ? 9.741 1.676 -20.969 1.00 91.62 82 VAL A C 1
ATOM 635 O O . VAL A 1 82 ? 9.991 2.042 -19.818 1.00 91.62 82 VAL A O 1
ATOM 638 N N . TYR A 1 83 ? 10.058 2.404 -22.038 1.00 90.00 83 TYR A N 1
ATOM 639 C CA . TYR A 1 83 ? 10.805 3.664 -22.039 1.00 90.00 83 TYR A CA 1
ATOM 640 C C . TYR A 1 83 ? 10.074 4.667 -22.936 1.00 90.00 83 TYR A C 1
ATOM 642 O O . TYR A 1 83 ? 9.443 4.256 -23.907 1.00 90.00 83 TYR A O 1
ATOM 650 N N . ASN A 1 84 ? 10.100 5.960 -22.607 1.00 79.19 84 ASN A N 1
ATOM 651 C CA . ASN A 1 84 ? 9.346 6.970 -23.366 1.00 79.19 84 ASN A CA 1
ATOM 652 C C . ASN A 1 84 ? 10.072 8.314 -23.528 1.00 79.19 84 ASN A C 1
ATOM 654 O O . ASN A 1 84 ? 9.427 9.347 -23.674 1.00 79.19 84 ASN A O 1
ATOM 658 N N . ASN A 1 85 ? 11.407 8.307 -23.537 1.00 70.12 85 ASN A N 1
ATOM 659 C CA . ASN A 1 85 ? 12.185 9.515 -23.804 1.00 70.12 85 ASN A CA 1
ATOM 660 C C . ASN A 1 85 ? 13.349 9.204 -24.749 1.00 70.12 85 ASN A C 1
ATOM 662 O O . ASN A 1 85 ? 14.422 8.766 -24.325 1.00 70.12 85 ASN A O 1
ATOM 666 N N . GLU A 1 86 ? 13.097 9.377 -26.044 1.00 66.06 86 GLU A N 1
ATOM 667 C CA . GLU A 1 86 ? 14.046 9.085 -27.127 1.00 66.06 86 GLU A CA 1
ATOM 668 C C . GLU A 1 86 ? 15.174 10.125 -27.224 1.00 66.06 86 GLU A C 1
ATOM 670 O O . GLU A 1 86 ? 16.207 9.870 -27.835 1.00 66.06 86 GLU A O 1
ATOM 675 N N . THR A 1 87 ? 15.001 11.293 -26.600 1.00 72.56 87 THR A N 1
ATOM 676 C CA . THR A 1 87 ? 15.926 12.434 -26.696 1.00 72.56 87 THR A CA 1
ATOM 677 C C . THR A 1 87 ? 17.009 12.450 -25.615 1.00 72.56 87 THR A C 1
ATOM 679 O O . THR A 1 87 ? 17.952 13.235 -25.704 1.00 72.56 87 THR A O 1
ATOM 682 N N . THR A 1 88 ? 16.914 11.586 -24.599 1.00 73.69 88 THR A N 1
ATOM 683 C CA . THR A 1 88 ? 17.907 11.462 -23.520 1.00 73.69 88 THR A CA 1
ATOM 684 C C . THR A 1 88 ? 18.702 10.167 -23.660 1.00 73.69 88 THR A C 1
ATOM 686 O O . THR A 1 88 ? 18.108 9.109 -23.860 1.00 73.69 88 THR A O 1
ATOM 689 N N . SER A 1 89 ? 20.031 10.234 -23.512 1.00 77.69 89 SER A N 1
ATOM 690 C CA . SER A 1 89 ? 20.913 9.061 -23.452 1.00 77.69 89 SER A CA 1
ATOM 691 C C . SER A 1 89 ? 21.552 8.951 -22.058 1.00 77.69 89 SER A C 1
ATOM 693 O O . SER A 1 89 ? 22.291 9.862 -21.675 1.00 77.69 89 SER A O 1
ATOM 695 N N . PRO A 1 90 ? 21.282 7.877 -21.289 1.00 74.62 90 PRO A N 1
ATOM 696 C CA . PRO A 1 90 ? 20.399 6.757 -21.625 1.00 74.62 90 PRO A CA 1
ATOM 697 C C . PRO A 1 90 ? 18.911 7.147 -21.602 1.00 74.62 90 PRO A C 1
ATOM 699 O O . PRO A 1 90 ? 18.515 8.111 -20.943 1.00 74.62 90 PRO A O 1
ATOM 702 N N . SER A 1 91 ? 18.079 6.371 -22.303 1.00 80.88 91 SER A N 1
ATOM 703 C CA . SER A 1 91 ? 16.625 6.555 -22.261 1.00 80.88 91 SER A CA 1
ATOM 704 C C . SER A 1 91 ? 16.086 6.308 -20.847 1.00 80.88 91 SER A C 1
ATOM 706 O O . SER A 1 91 ? 16.583 5.442 -20.120 1.00 80.88 91 SER A O 1
ATOM 708 N N . ILE A 1 92 ? 15.056 7.058 -20.451 1.00 85.81 92 ILE A N 1
ATOM 709 C CA . ILE A 1 92 ? 14.427 6.934 -19.129 1.00 85.81 92 ILE A CA 1
ATOM 710 C C . ILE A 1 92 ? 13.201 6.019 -19.174 1.00 85.81 92 ILE A C 1
ATOM 712 O O . ILE A 1 92 ? 12.492 5.934 -20.180 1.00 85.81 92 ILE A O 1
ATOM 716 N N . ARG A 1 93 ? 12.946 5.321 -18.061 1.00 88.56 93 ARG A N 1
ATOM 717 C CA . ARG A 1 93 ? 11.767 4.455 -17.917 1.00 88.56 93 ARG A CA 1
ATOM 718 C C . ARG A 1 93 ? 10.488 5.272 -18.061 1.00 88.56 93 ARG A C 1
ATOM 720 O O . ARG A 1 93 ? 10.382 6.362 -17.498 1.00 88.56 93 ARG A O 1
ATOM 727 N N . ALA A 1 94 ? 9.502 4.700 -18.741 1.00 90.75 94 ALA A N 1
ATOM 728 C CA . ALA A 1 94 ? 8.220 5.351 -18.933 1.00 90.75 94 ALA A CA 1
ATOM 729 C C . ALA A 1 94 ? 7.433 5.439 -17.627 1.00 90.75 94 ALA A C 1
ATOM 731 O O . ALA A 1 94 ? 7.127 4.416 -17.014 1.00 90.75 94 ALA A O 1
ATOM 732 N N . ARG A 1 95 ? 7.076 6.661 -17.224 1.00 90.25 95 ARG A N 1
ATOM 733 C CA . ARG A 1 95 ? 6.101 6.896 -16.152 1.00 90.25 95 ARG A CA 1
ATOM 734 C C . ARG A 1 95 ? 4.700 6.665 -16.703 1.00 90.25 95 ARG A C 1
ATOM 736 O O . ARG A 1 95 ? 4.255 7.410 -17.572 1.00 90.25 95 ARG A O 1
ATOM 743 N N . ILE A 1 96 ? 4.022 5.643 -16.197 1.00 91.25 96 ILE A N 1
ATOM 744 C CA . ILE A 1 96 ? 2.654 5.303 -16.592 1.00 91.25 96 ILE A CA 1
ATOM 745 C C . ILE A 1 96 ? 1.706 5.759 -15.473 1.00 91.25 96 ILE A C 1
ATOM 747 O O . ILE A 1 96 ? 1.993 5.453 -14.314 1.00 91.25 96 ILE A O 1
ATOM 751 N N . PRO A 1 97 ? 0.607 6.479 -15.770 1.00 90.81 97 PRO A N 1
ATOM 752 C CA . PRO A 1 97 ? -0.359 6.903 -14.756 1.00 90.81 97 PRO A CA 1
ATOM 753 C C . PRO A 1 97 ? -0.964 5.716 -13.997 1.00 90.81 97 PRO A C 1
ATOM 755 O O . PRO A 1 97 ? -1.417 4.749 -14.608 1.00 90.81 97 PRO A O 1
ATOM 758 N N . ALA A 1 98 ? -0.979 5.790 -12.668 1.00 86.56 98 ALA A N 1
ATOM 759 C CA . ALA A 1 98 ? -1.541 4.761 -11.804 1.00 86.56 98 ALA A CA 1
ATOM 760 C C . ALA A 1 98 ? -3.062 4.909 -11.671 1.00 86.56 98 ALA A C 1
ATOM 762 O O . ALA A 1 98 ? -3.574 5.987 -11.392 1.00 86.56 98 ALA A O 1
ATOM 763 N N . THR A 1 99 ? -3.787 3.798 -11.797 1.00 84.50 99 THR A N 1
ATOM 764 C CA . THR A 1 99 ? -5.250 3.736 -11.606 1.00 84.50 99 THR A CA 1
ATOM 765 C C . THR A 1 99 ? -5.660 3.292 -10.199 1.00 84.50 99 THR A C 1
ATOM 767 O O . THR A 1 99 ? -6.843 3.182 -9.898 1.00 84.50 99 THR A O 1
ATOM 770 N N . PHE A 1 100 ? -4.685 3.011 -9.336 1.00 79.12 100 PHE A N 1
ATOM 771 C CA . PHE A 1 100 ? -4.870 2.401 -8.015 1.00 79.12 100 PHE A CA 1
ATOM 772 C C . PHE A 1 100 ? -4.465 3.332 -6.861 1.00 79.12 100 PHE A C 1
ATOM 774 O O . PHE A 1 100 ? -4.377 2.888 -5.715 1.00 79.12 100 PHE A O 1
ATOM 781 N N . ALA A 1 101 ? -4.202 4.610 -7.153 1.00 76.69 101 ALA A N 1
ATOM 782 C CA . ALA A 1 101 ? -3.895 5.635 -6.161 1.00 76.69 101 ALA A CA 1
ATOM 783 C C . ALA A 1 101 ? -5.178 6.059 -5.427 1.00 76.69 101 ALA A C 1
ATOM 785 O O . ALA A 1 101 ? -5.720 7.137 -5.647 1.00 76.69 101 ALA A O 1
ATOM 786 N N . VAL A 1 102 ? -5.697 5.164 -4.587 1.00 79.69 102 VAL A N 1
ATOM 787 C CA . VAL A 1 102 ? -6.875 5.427 -3.760 1.00 79.69 102 VAL A CA 1
ATOM 788 C C . VAL A 1 102 ? -6.451 6.135 -2.481 1.00 79.69 102 VAL A C 1
ATOM 790 O O . VAL A 1 102 ? -5.509 5.722 -1.798 1.00 79.69 102 VAL A O 1
ATOM 793 N N . GLN A 1 103 ? -7.165 7.208 -2.166 1.00 79.06 103 GLN A N 1
ATOM 794 C CA . GLN A 1 103 ? -7.056 7.954 -0.925 1.00 79.06 103 GLN A CA 1
ATOM 795 C C . GLN A 1 103 ? -8.383 7.834 -0.185 1.00 79.06 103 GLN A C 1
ATOM 797 O O . GLN A 1 103 ? -9.435 7.904 -0.808 1.00 79.06 103 GLN A O 1
ATOM 802 N N . VAL A 1 104 ? -8.311 7.616 1.127 1.00 84.25 104 VAL A N 1
ATOM 803 C CA . VAL A 1 104 ? -9.483 7.657 2.003 1.00 84.25 104 VAL A CA 1
ATOM 804 C C . VAL A 1 104 ? -9.480 9.019 2.674 1.00 84.25 104 VAL A C 1
ATOM 806 O O . VAL A 1 104 ? -8.581 9.319 3.471 1.00 84.25 104 VAL A O 1
ATOM 809 N N . GLU A 1 105 ? -10.437 9.862 2.309 1.00 83.69 105 GLU A N 1
ATOM 810 C CA . GLU A 1 105 ? -10.550 11.204 2.869 1.00 83.69 105 GLU A CA 1
ATOM 811 C C . GLU A 1 105 ? -11.097 11.161 4.299 1.00 83.69 105 GLU A C 1
ATOM 813 O O . GLU A 1 105 ? -11.623 10.147 4.762 1.00 83.69 105 GLU A O 1
ATOM 818 N N . ASN A 1 106 ? -10.945 12.275 5.026 1.00 84.38 106 ASN A N 1
ATOM 819 C CA . ASN A 1 106 ? -11.509 12.435 6.369 1.00 84.38 106 ASN A CA 1
ATOM 820 C C . ASN A 1 106 ? -11.134 11.282 7.325 1.00 84.38 106 ASN A C 1
ATOM 822 O O . ASN A 1 106 ? -11.954 10.732 8.070 1.00 84.38 106 ASN A O 1
ATOM 826 N N . SER A 1 107 ? -9.871 10.874 7.247 1.00 87.06 107 SER A N 1
ATOM 827 C CA . SER A 1 107 ? -9.356 9.700 7.926 1.00 87.06 107 SER A CA 1
ATOM 828 C C . SER A 1 107 ? -8.014 9.994 8.585 1.00 87.06 107 SER A C 1
ATOM 830 O O . SER A 1 107 ? -7.248 10.837 8.121 1.00 87.06 107 SER A O 1
ATOM 832 N N . GLU A 1 108 ? -7.734 9.302 9.685 1.00 86.00 108 GLU A N 1
ATOM 833 C CA . GLU A 1 108 ? -6.452 9.371 10.382 1.00 86.00 108 GLU A CA 1
ATOM 834 C C . GLU A 1 108 ? -5.787 7.999 10.314 1.00 86.00 108 GLU A C 1
ATOM 836 O O . GLU A 1 108 ? -6.360 7.001 10.753 1.00 86.00 108 GLU A O 1
ATOM 841 N N . THR A 1 109 ? -4.576 7.931 9.761 1.00 85.44 109 THR A N 1
ATOM 842 C CA . THR A 1 109 ? -3.813 6.676 9.723 1.00 85.44 109 THR A CA 1
ATOM 843 C C . THR A 1 109 ? -3.322 6.328 11.123 1.00 85.44 109 THR A C 1
ATOM 845 O O . THR A 1 109 ? -2.737 7.156 11.812 1.00 85.44 109 THR A O 1
ATOM 848 N N . THR A 1 110 ? -3.584 5.095 11.548 1.00 85.44 110 THR A N 1
ATOM 849 C CA . THR A 1 110 ? -3.230 4.583 12.878 1.00 85.44 110 THR A CA 1
ATOM 850 C C . THR A 1 110 ? -2.066 3.608 12.839 1.00 85.44 110 THR A C 1
ATOM 852 O O . THR A 1 110 ? -1.435 3.367 13.865 1.00 85.44 110 THR A O 1
ATOM 855 N N . GLY A 1 111 ? -1.765 3.042 11.672 1.00 86.56 111 GLY A N 1
ATOM 856 C CA . GLY A 1 111 ? -0.580 2.223 11.512 1.00 86.56 111 GLY A CA 1
ATOM 857 C C . GLY A 1 111 ? -0.413 1.661 10.114 1.00 86.56 111 GLY A C 1
ATOM 858 O O . GLY A 1 111 ? -1.320 1.673 9.277 1.00 86.56 111 GLY A O 1
ATOM 859 N N . THR A 1 112 ? 0.777 1.125 9.894 1.00 88.75 112 THR A N 1
ATOM 860 C CA . THR A 1 112 ? 1.188 0.459 8.665 1.00 88.75 112 THR A CA 1
ATOM 861 C C . THR A 1 112 ? 1.991 -0.785 8.968 1.00 88.75 112 THR A C 1
ATOM 863 O O . THR A 1 112 ? 2.636 -0.884 10.014 1.00 88.75 112 THR A O 1
ATOM 866 N N . LEU A 1 113 ? 1.961 -1.730 8.037 1.00 89.38 113 LEU A N 1
ATOM 867 C CA . LEU A 1 113 ? 2.695 -2.976 8.149 1.00 89.38 113 LEU A CA 1
ATOM 868 C C . LEU A 1 113 ? 3.207 -3.403 6.774 1.00 89.38 113 LEU A C 1
ATOM 870 O O . LEU A 1 113 ? 2.424 -3.573 5.842 1.00 89.38 113 LEU A O 1
ATOM 874 N N . LEU A 1 114 ? 4.513 -3.620 6.652 1.00 89.88 114 LEU A N 1
ATOM 875 C CA . LEU A 1 114 ? 5.115 -4.307 5.515 1.00 89.88 114 LEU A CA 1
ATOM 876 C C . LEU A 1 114 ? 5.400 -5.757 5.904 1.00 89.88 114 LEU A C 1
ATOM 878 O O . LEU A 1 114 ? 6.316 -6.018 6.678 1.00 89.88 114 LEU A O 1
ATOM 882 N N . ASP A 1 115 ? 4.645 -6.692 5.336 1.00 89.88 115 ASP A N 1
ATOM 883 C CA . ASP A 1 115 ? 4.904 -8.128 5.423 1.00 89.88 115 ASP A CA 1
ATOM 884 C C . ASP A 1 115 ? 5.850 -8.534 4.285 1.00 89.88 115 ASP A C 1
ATOM 886 O O . ASP A 1 115 ? 5.444 -8.636 3.121 1.00 89.88 115 ASP A O 1
ATOM 890 N N . ILE A 1 116 ? 7.125 -8.758 4.613 1.00 88.44 116 ILE A N 1
ATOM 891 C CA . ILE A 1 116 ? 8.157 -9.102 3.624 1.00 88.44 116 ILE A CA 1
ATOM 892 C C . ILE A 1 116 ? 7.923 -10.503 3.068 1.00 88.44 116 ILE A C 1
ATOM 894 O O . ILE A 1 116 ? 8.138 -10.747 1.880 1.00 88.44 116 ILE A O 1
ATOM 898 N N . ARG A 1 117 ? 7.459 -11.432 3.909 1.00 87.12 117 ARG A N 1
ATOM 899 C CA . ARG A 1 117 ? 7.316 -12.837 3.527 1.00 87.12 117 ARG A CA 1
ATOM 900 C C . ARG A 1 117 ? 6.253 -13.015 2.454 1.00 87.12 117 ARG A C 1
ATOM 902 O O . ARG A 1 117 ? 6.450 -13.800 1.528 1.00 87.12 117 ARG A O 1
ATOM 909 N N . ASN A 1 118 ? 5.146 -12.289 2.578 1.00 87.56 118 ASN A N 1
ATOM 910 C CA . ASN A 1 118 ? 4.074 -12.305 1.586 1.00 87.56 118 ASN A CA 1
ATOM 911 C C . ASN A 1 118 ? 4.198 -11.180 0.550 1.00 87.56 118 ASN A C 1
ATOM 913 O O . ASN A 1 118 ? 3.394 -11.129 -0.379 1.00 87.56 118 ASN A O 1
ATOM 917 N N . GLY A 1 119 ? 5.168 -10.272 0.697 1.00 89.50 119 GLY A N 1
ATOM 918 C CA . GLY A 1 119 ? 5.318 -9.113 -0.180 1.00 89.50 119 GLY A CA 1
ATOM 919 C C . GLY A 1 119 ? 4.040 -8.280 -0.223 1.00 89.50 119 GLY A C 1
ATOM 920 O O . GLY A 1 119 ? 3.543 -7.958 -1.303 1.00 89.50 119 GLY A O 1
ATOM 921 N N . THR A 1 120 ? 3.474 -7.985 0.947 1.00 91.38 120 THR A N 1
ATOM 922 C CA . THR A 1 120 ? 2.199 -7.273 1.085 1.00 91.38 120 THR A CA 1
ATOM 923 C C . THR A 1 120 ? 2.359 -6.087 2.021 1.00 91.38 120 THR A C 1
ATOM 925 O O . THR A 1 120 ? 2.977 -6.199 3.077 1.00 91.38 120 THR A O 1
ATOM 928 N N . TYR A 1 121 ? 1.780 -4.954 1.640 1.00 91.12 121 TYR A N 1
ATOM 929 C CA . TYR A 1 121 ? 1.752 -3.759 2.468 1.00 91.12 121 TYR A CA 1
ATOM 930 C C . TYR A 1 121 ? 0.331 -3.465 2.939 1.00 91.12 121 TYR A C 1
ATOM 932 O O . TYR A 1 121 ? -0.611 -3.539 2.149 1.00 91.12 121 TYR A O 1
ATOM 940 N N . TYR A 1 122 ? 0.197 -3.116 4.214 1.00 90.88 122 TYR A N 1
ATOM 941 C CA . TYR A 1 122 ? -1.055 -2.764 4.862 1.00 90.88 122 TYR A CA 1
ATOM 942 C C . TYR A 1 122 ? -0.979 -1.344 5.413 1.00 90.88 122 TYR A C 1
ATOM 944 O O . TYR A 1 122 ? 0.038 -0.935 5.979 1.00 90.88 122 TYR A O 1
ATOM 952 N N . ARG A 1 123 ? -2.090 -0.618 5.309 1.00 89.44 123 ARG A N 1
ATOM 953 C CA . ARG A 1 123 ? -2.305 0.673 5.966 1.00 89.44 123 ARG A CA 1
ATOM 954 C C . ARG A 1 123 ? -3.678 0.668 6.604 1.00 89.44 123 ARG A C 1
ATOM 956 O O . ARG A 1 123 ? -4.660 0.359 5.939 1.00 89.44 123 ARG A O 1
ATOM 963 N N . ARG A 1 124 ? -3.755 1.040 7.875 1.00 89.56 124 ARG A N 1
ATOM 964 C CA . ARG A 1 124 ? -5.006 1.113 8.623 1.00 89.56 124 ARG A CA 1
ATOM 965 C C . ARG A 1 124 ? -5.193 2.506 9.188 1.00 89.56 124 ARG A C 1
ATOM 967 O O . ARG A 1 124 ? -4.228 3.163 9.578 1.00 89.56 124 ARG A O 1
ATOM 974 N N . GLY A 1 125 ? -6.442 2.940 9.258 1.00 88.56 125 GLY A N 1
ATOM 975 C CA . GLY A 1 125 ? -6.791 4.195 9.896 1.00 88.56 125 GLY A CA 1
ATOM 976 C C . GLY A 1 125 ? -8.224 4.235 10.394 1.00 88.56 125 GLY A C 1
ATOM 977 O O . GLY A 1 125 ? -9.044 3.375 10.074 1.00 88.56 125 GLY A O 1
ATOM 978 N N . ASN A 1 126 ? -8.513 5.249 11.197 1.00 90.06 126 ASN A N 1
ATOM 979 C CA . ASN A 1 126 ? -9.852 5.552 11.678 1.00 90.06 126 ASN A CA 1
ATOM 980 C C . ASN A 1 126 ? -10.526 6.554 10.742 1.00 90.06 126 ASN A C 1
ATOM 982 O O . ASN A 1 126 ? -9.867 7.415 10.159 1.00 90.06 126 ASN A O 1
ATOM 986 N N . LEU A 1 127 ? -11.848 6.471 10.639 1.00 90.12 127 LEU A N 1
ATOM 987 C CA . LEU A 1 127 ? -12.648 7.462 9.927 1.00 90.12 127 LEU A CA 1
ATOM 988 C C . LEU A 1 127 ? -13.064 8.561 10.913 1.00 90.12 127 LEU A C 1
ATOM 990 O O . LEU A 1 127 ? -13.819 8.298 11.849 1.00 90.12 127 LEU A O 1
ATOM 994 N N . VAL A 1 128 ? -12.570 9.786 10.720 1.00 88.19 128 VAL A N 1
ATOM 995 C CA . VAL A 1 128 ? -12.657 10.871 11.718 1.00 88.19 128 VAL A CA 1
ATOM 996 C C . VAL A 1 128 ? -14.110 11.268 11.988 1.00 88.19 128 VAL A C 1
ATOM 998 O O . VAL A 1 128 ? -14.501 11.431 13.142 1.00 88.19 128 VAL A O 1
ATOM 1001 N N . SER A 1 129 ? -14.950 11.340 10.952 1.00 88.12 129 SER A N 1
ATOM 1002 C CA . SER A 1 129 ? -16.384 11.629 11.123 1.00 88.12 129 SER A CA 1
ATOM 1003 C C . SER A 1 129 ? -17.239 10.439 11.561 1.00 88.12 129 SER A C 1
ATOM 1005 O O . SER A 1 129 ? -18.433 10.616 11.799 1.00 88.12 129 SER A O 1
ATOM 1007 N N . TYR A 1 130 ? -16.669 9.239 11.693 1.00 86.88 130 TYR A N 1
ATOM 1008 C CA . TYR A 1 130 ? -17.417 8.023 12.010 1.00 86.88 130 TYR A CA 1
ATOM 1009 C C . TYR A 1 130 ? -16.786 7.290 13.205 1.00 86.88 130 TYR A C 1
ATOM 1011 O O . TYR A 1 130 ? -16.074 6.300 13.018 1.00 86.88 130 TYR A O 1
ATOM 1019 N N . PRO A 1 131 ? -17.058 7.732 14.451 1.00 86.50 131 PRO A N 1
ATOM 1020 C CA . PRO A 1 131 ? -16.459 7.149 15.650 1.00 86.50 131 PRO A CA 1
ATOM 1021 C C . PRO A 1 131 ? -16.608 5.623 15.716 1.00 86.50 131 PRO A C 1
ATOM 1023 O O . PRO A 1 131 ? -17.686 5.074 15.484 1.00 86.50 131 PRO A O 1
ATOM 1026 N N . GLY A 1 132 ? -15.509 4.930 16.023 1.00 86.81 132 GLY A N 1
ATOM 1027 C CA . GLY A 1 132 ? -15.460 3.464 16.083 1.00 86.81 132 GLY A CA 1
ATOM 1028 C C . GLY A 1 132 ? -15.424 2.757 14.721 1.00 86.81 132 GLY A C 1
ATOM 1029 O O . GLY A 1 132 ? -15.446 1.527 14.684 1.00 86.81 132 GLY A O 1
ATOM 1030 N N . SER A 1 133 ? -15.362 3.504 13.617 1.00 91.25 133 SER A N 1
ATOM 1031 C CA . SER A 1 133 ? -15.218 2.970 12.259 1.00 91.25 133 SER A CA 1
ATOM 1032 C C . SER A 1 133 ? -13.774 3.105 11.777 1.00 91.25 133 SER A C 1
ATOM 1034 O O . SER A 1 133 ? -13.089 4.082 12.088 1.00 91.25 133 SER A O 1
ATOM 1036 N N . TRP A 1 134 ? -13.309 2.124 11.010 1.00 91.19 134 TRP A N 1
ATOM 1037 C CA . TRP A 1 134 ? -11.935 2.060 10.517 1.00 91.19 134 TRP A CA 1
ATOM 1038 C C . TRP A 1 134 ? -11.889 1.561 9.075 1.00 91.19 134 TRP A C 1
ATOM 1040 O O . TRP A 1 134 ? -12.819 0.910 8.594 1.00 91.19 134 TRP A O 1
ATOM 1050 N N . TYR A 1 135 ? -10.790 1.859 8.394 1.00 91.88 135 TYR A N 1
ATOM 1051 C CA . TYR A 1 135 ? -10.467 1.323 7.080 1.00 91.88 135 TYR A CA 1
ATOM 1052 C C . TYR A 1 135 ? -9.134 0.578 7.126 1.00 91.88 135 TYR A C 1
ATOM 1054 O O . TYR A 1 135 ? -8.251 0.915 7.914 1.00 91.88 135 TYR A O 1
ATOM 1062 N N . GLU A 1 136 ? -8.980 -0.415 6.263 1.00 92.50 136 GLU A N 1
ATOM 1063 C CA . GLU A 1 136 ? -7.704 -1.049 5.968 1.00 92.50 136 GLU A CA 1
ATOM 1064 C C . GLU A 1 136 ? -7.518 -1.127 4.457 1.00 92.50 136 GLU A C 1
ATOM 1066 O O . GLU A 1 136 ? -8.389 -1.597 3.728 1.00 92.50 136 GLU A O 1
ATOM 1071 N N . LEU A 1 137 ? -6.367 -0.656 4.001 1.00 92.12 137 LEU A N 1
ATOM 1072 C CA . LEU A 1 137 ? -5.893 -0.803 2.641 1.00 92.12 137 LEU A CA 1
ATOM 1073 C C . LEU A 1 137 ? -4.804 -1.868 2.608 1.00 92.12 137 LEU A C 1
ATOM 1075 O O . LEU A 1 137 ? -3.915 -1.886 3.465 1.00 92.12 137 LEU A O 1
ATOM 1079 N N . ARG A 1 138 ? -4.855 -2.719 1.589 1.00 92.31 138 ARG A N 1
ATOM 1080 C CA . ARG A 1 138 ? -3.866 -3.762 1.330 1.00 92.31 138 ARG A CA 1
ATOM 1081 C C . ARG A 1 138 ? -3.388 -3.682 -0.108 1.00 92.31 138 ARG A C 1
ATOM 1083 O O . ARG A 1 138 ? -4.203 -3.658 -1.026 1.00 92.31 138 ARG A O 1
ATOM 1090 N N . TRP A 1 139 ? -2.075 -3.723 -0.300 1.00 92.81 139 TRP A N 1
ATOM 1091 C CA . TRP A 1 139 ? -1.449 -3.704 -1.618 1.00 92.81 139 TRP A CA 1
ATOM 1092 C C . TRP A 1 139 ? -0.474 -4.858 -1.804 1.00 92.81 139 TRP A C 1
ATOM 1094 O O . TRP A 1 139 ? 0.366 -5.117 -0.938 1.00 92.81 139 TRP A O 1
ATOM 1104 N N . TYR A 1 140 ? -0.527 -5.500 -2.970 1.00 93.06 140 TYR A N 1
ATOM 1105 C CA . TYR A 1 140 ? 0.493 -6.457 -3.393 1.00 93.06 140 TYR A CA 1
ATOM 1106 C C . TYR A 1 140 ? 0.609 -6.529 -4.920 1.00 93.06 140 TYR A C 1
ATOM 1108 O O . TYR A 1 140 ? -0.368 -6.402 -5.663 1.00 93.06 140 TYR A O 1
ATOM 1116 N N . ALA A 1 141 ? 1.831 -6.762 -5.398 1.00 93.31 141 ALA A N 1
ATOM 1117 C CA . ALA A 1 141 ? 2.101 -7.071 -6.797 1.00 93.31 141 ALA A CA 1
ATOM 1118 C C . ALA A 1 141 ? 2.168 -8.592 -6.961 1.00 93.31 141 ALA A C 1
ATOM 1120 O O . ALA A 1 141 ? 2.957 -9.267 -6.297 1.00 93.31 141 ALA A O 1
ATOM 1121 N N . HIS A 1 142 ? 1.344 -9.161 -7.838 1.00 94.25 142 HIS A N 1
ATOM 1122 C CA . HIS A 1 142 ? 1.246 -10.611 -7.947 1.00 94.25 142 HIS A CA 1
ATOM 1123 C C . HIS A 1 142 ? 2.532 -11.191 -8.565 1.00 94.25 142 HIS A C 1
ATOM 1125 O O . HIS A 1 142 ? 2.922 -10.831 -9.675 1.00 94.25 142 HIS A O 1
ATOM 1131 N N . MET A 1 143 ? 3.189 -12.132 -7.877 1.00 91.69 143 MET A N 1
ATOM 1132 C CA . MET A 1 143 ? 4.494 -12.666 -8.312 1.00 91.69 143 MET A CA 1
ATOM 1133 C C . MET A 1 143 ? 4.402 -13.599 -9.533 1.00 91.69 143 MET A C 1
ATOM 1135 O O . MET A 1 143 ? 5.248 -13.549 -10.423 1.00 91.69 143 MET A O 1
ATOM 1139 N N . GLN A 1 144 ? 3.362 -14.440 -9.604 1.00 93.25 144 GLN A N 1
ATOM 1140 C CA . GLN A 1 144 ? 3.158 -15.357 -10.739 1.00 93.25 144 GLN A CA 1
ATOM 1141 C C . GLN A 1 144 ? 2.511 -14.671 -11.953 1.00 93.25 144 GLN A C 1
ATOM 1143 O O . GLN A 1 144 ? 3.008 -14.778 -13.071 1.00 93.25 144 GLN A O 1
ATOM 1148 N N . ARG A 1 145 ? 1.413 -13.933 -11.743 1.00 95.25 145 ARG A N 1
ATOM 1149 C CA . ARG A 1 145 ? 0.730 -13.147 -12.778 1.00 95.25 145 ARG A CA 1
ATOM 1150 C C . ARG A 1 145 ? 1.271 -11.724 -12.777 1.00 95.25 145 ARG A C 1
ATOM 1152 O O . ARG A 1 145 ? 0.669 -10.821 -12.209 1.00 95.25 145 ARG A O 1
ATOM 1159 N N . ARG A 1 146 ? 2.448 -11.547 -13.376 1.00 92.81 146 ARG A N 1
ATOM 1160 C CA . ARG A 1 146 ? 3.267 -10.333 -13.220 1.00 92.81 146 ARG A CA 1
ATOM 1161 C C . ARG A 1 146 ? 2.579 -9.028 -13.638 1.00 92.81 146 ARG A C 1
ATOM 1163 O O . ARG A 1 146 ? 2.948 -7.972 -13.142 1.00 92.81 146 ARG A O 1
ATOM 1170 N N . ASN A 1 147 ? 1.576 -9.106 -14.506 1.00 91.25 147 ASN A N 1
ATOM 1171 C CA . ASN A 1 147 ? 0.763 -7.986 -14.977 1.00 91.25 147 ASN A CA 1
ATOM 1172 C C . ASN A 1 147 ? -0.395 -7.601 -14.035 1.00 91.25 147 ASN A C 1
ATOM 1174 O O . ASN A 1 147 ? -1.190 -6.737 -14.393 1.00 91.25 147 ASN A O 1
ATOM 1178 N N . ILE A 1 148 ? -0.523 -8.246 -12.870 1.00 92.00 148 ILE A N 1
ATOM 1179 C CA . ILE A 1 148 ? -1.580 -7.969 -11.896 1.00 92.00 148 ILE A CA 1
ATOM 1180 C C . ILE A 1 148 ? -0.999 -7.237 -10.689 1.00 92.00 148 ILE A C 1
ATOM 1182 O O . ILE A 1 148 ? -0.090 -7.723 -10.010 1.00 92.00 148 ILE A O 1
ATOM 1186 N N . TYR A 1 149 ? -1.604 -6.092 -10.398 1.00 90.88 149 TYR A N 1
ATOM 1187 C CA . TYR A 1 149 ? -1.442 -5.355 -9.159 1.00 90.88 149 TYR A CA 1
ATOM 1188 C C . TYR A 1 149 ? -2.792 -5.286 -8.454 1.00 90.88 149 TYR A C 1
ATOM 1190 O O . TYR A 1 149 ? -3.814 -5.065 -9.106 1.00 90.88 149 TYR A O 1
ATOM 1198 N N . VAL A 1 150 ? -2.800 -5.508 -7.144 1.00 91.81 150 VAL A N 1
ATOM 1199 C CA . VAL A 1 150 ? -4.032 -5.564 -6.362 1.00 91.81 150 VAL A CA 1
ATOM 1200 C C . VAL A 1 150 ? -3.974 -4.528 -5.256 1.00 91.81 150 VAL A C 1
ATOM 1202 O O . VAL A 1 150 ? -3.007 -4.470 -4.496 1.00 91.81 150 VAL A O 1
ATOM 1205 N N . MET A 1 151 ? -5.041 -3.737 -5.182 1.00 92.19 151 MET A N 1
ATOM 1206 C CA . MET A 1 151 ? -5.378 -2.893 -4.050 1.00 92.19 151 MET A CA 1
ATOM 1207 C C . MET A 1 151 ? -6.735 -3.350 -3.528 1.00 92.19 151 MET A C 1
ATOM 1209 O O . MET A 1 151 ? -7.694 -3.459 -4.294 1.00 92.19 151 MET A O 1
ATOM 1213 N N . GLU A 1 152 ? -6.799 -3.635 -2.238 1.00 93.75 152 GLU A N 1
ATOM 1214 C CA . GLU A 1 152 ? -8.032 -3.967 -1.539 1.00 93.75 152 GLU A CA 1
ATOM 1215 C C . GLU A 1 152 ? -8.304 -2.924 -0.467 1.00 93.75 152 GLU A C 1
ATOM 1217 O O . GLU A 1 152 ? -7.397 -2.525 0.262 1.00 93.75 152 GLU A O 1
ATOM 1222 N N . LEU A 1 153 ? -9.568 -2.520 -0.368 1.00 92.81 153 LEU A N 1
ATOM 1223 C CA . LEU A 1 153 ? -10.070 -1.615 0.652 1.00 92.81 153 LEU A CA 1
ATOM 1224 C C . LEU A 1 153 ? -11.131 -2.348 1.467 1.00 92.81 153 LEU A C 1
ATOM 1226 O O . LEU A 1 153 ? -12.175 -2.741 0.946 1.00 92.81 153 LEU A O 1
ATOM 1230 N N . GLN A 1 154 ? -10.862 -2.508 2.754 1.00 93.50 154 GLN A N 1
ATOM 1231 C CA . GLN A 1 154 ? -11.814 -2.990 3.736 1.00 93.50 154 GLN A CA 1
ATOM 1232 C C . GLN A 1 154 ? -12.267 -1.823 4.604 1.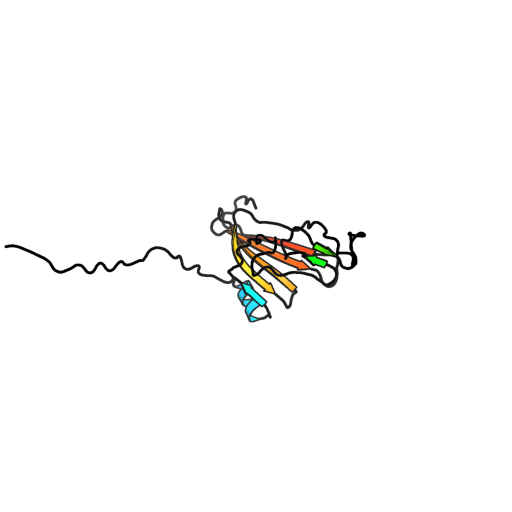00 93.50 154 GLN A C 1
ATOM 1234 O O . GLN A 1 154 ? -11.449 -1.043 5.084 1.00 93.50 154 GLN A O 1
ATOM 1239 N N . VAL A 1 155 ? -13.573 -1.724 4.839 1.00 91.56 155 VAL A N 1
ATOM 1240 C CA . VAL A 1 155 ? -14.148 -0.716 5.730 1.00 91.56 155 VAL A CA 1
ATOM 1241 C C . VAL A 1 155 ? -15.020 -1.402 6.761 1.00 91.56 155 VAL A C 1
ATOM 1243 O O . VAL A 1 155 ? -15.910 -2.187 6.428 1.00 91.56 155 VAL A O 1
ATOM 1246 N N . PHE A 1 156 ? -14.771 -1.086 8.023 1.00 91.00 156 PHE A N 1
ATOM 1247 C CA . PHE A 1 156 ? -15.633 -1.446 9.131 1.00 91.00 156 PHE A CA 1
ATOM 1248 C C . PHE A 1 156 ? -16.372 -0.209 9.614 1.00 91.00 156 PHE A C 1
ATOM 1250 O O . PHE A 1 156 ? -15.765 0.809 9.936 1.00 91.00 156 PHE A O 1
ATOM 1257 N N . ASN A 1 157 ? -17.691 -0.324 9.701 1.00 89.25 157 ASN A N 1
ATOM 1258 C CA . ASN A 1 157 ? -18.570 0.768 10.076 1.00 89.25 157 ASN A CA 1
ATOM 1259 C C . ASN A 1 157 ? -19.442 0.358 11.261 1.00 89.25 157 ASN A C 1
ATOM 1261 O O . ASN A 1 157 ? -20.402 -0.403 11.110 1.00 89.25 157 ASN A O 1
ATOM 1265 N N . ALA A 1 158 ? -19.121 0.894 12.437 1.00 87.38 158 ALA A N 1
ATOM 1266 C CA . ALA A 1 158 ? -19.849 0.597 13.665 1.00 87.38 158 ALA A CA 1
ATOM 1267 C C . ALA A 1 158 ? -21.279 1.170 13.652 1.00 87.38 158 ALA A C 1
ATOM 1269 O O . ALA A 1 158 ? -22.197 0.562 14.200 1.00 87.38 158 ALA A O 1
ATOM 1270 N N . GLY A 1 159 ? -21.479 2.319 12.996 1.00 80.19 159 GLY A N 1
ATOM 1271 C CA . GLY A 1 159 ? -22.751 3.044 12.976 1.00 80.19 159 GLY A CA 1
ATOM 1272 C C . GLY A 1 159 ? -23.782 2.510 11.980 1.00 80.19 159 GLY A C 1
ATOM 1273 O O . GLY A 1 159 ? -24.914 2.982 11.988 1.00 80.19 159 GLY A O 1
ATOM 1274 N N . LYS A 1 160 ? -23.413 1.553 11.112 1.00 75.38 160 LYS A N 1
ATOM 1275 C CA . LYS A 1 160 ? -24.268 0.992 10.039 1.00 75.38 160 LYS A CA 1
ATOM 1276 C C . LYS A 1 160 ? -24.923 2.046 9.123 1.00 75.38 160 LYS A C 1
ATOM 1278 O O . LYS A 1 160 ? -25.945 1.778 8.500 1.00 75.38 160 LYS A O 1
ATOM 1283 N N . GLN A 1 161 ? -24.335 3.235 9.033 1.00 77.56 161 GLN A N 1
ATOM 1284 C CA . GLN A 1 161 ? -24.781 4.342 8.179 1.00 77.56 161 GLN A CA 1
ATOM 1285 C C . GLN A 1 161 ? -23.970 4.414 6.881 1.00 77.56 161 GLN A C 1
ATOM 1287 O O . GLN A 1 161 ? -22.895 3.833 6.804 1.00 77.56 161 GLN A O 1
ATOM 1292 N N . ALA A 1 162 ? -24.438 5.114 5.847 1.00 74.62 162 ALA A N 1
ATOM 1293 C CA . ALA A 1 162 ? -23.625 5.286 4.642 1.00 74.62 162 ALA A CA 1
ATOM 1294 C C . ALA A 1 162 ? -22.311 6.019 4.983 1.00 74.62 162 ALA A C 1
ATOM 1296 O O . ALA A 1 162 ? -22.331 7.077 5.616 1.00 74.62 162 ALA A O 1
ATOM 1297 N N . VAL A 1 163 ? -21.181 5.437 4.580 1.00 69.00 163 VAL A N 1
ATOM 1298 C CA . VAL A 1 163 ? -19.847 6.032 4.725 1.00 69.00 163 VAL A CA 1
ATOM 1299 C C . VAL A 1 163 ? -19.435 6.572 3.364 1.00 69.00 163 VAL A C 1
ATOM 1301 O O . VAL A 1 163 ? -19.480 5.837 2.378 1.00 69.00 163 VAL A O 1
ATOM 1304 N N . GLN A 1 164 ? -19.062 7.847 3.318 1.00 70.81 164 GLN A N 1
ATOM 1305 C CA . GLN A 1 164 ? -18.399 8.448 2.162 1.00 70.81 164 GLN A CA 1
ATOM 1306 C C . GLN A 1 164 ? -16.889 8.380 2.412 1.00 70.81 164 GLN A C 1
ATOM 1308 O O . GLN A 1 164 ? -16.444 8.737 3.505 1.00 70.81 164 GLN A O 1
ATOM 1313 N N . LEU A 1 165 ? -16.150 7.830 1.447 1.00 62.28 165 LEU A N 1
ATOM 1314 C CA . LEU A 1 165 ? -14.707 7.572 1.506 1.00 62.28 165 LEU A CA 1
ATOM 1315 C C . LEU A 1 165 ? -13.973 8.460 0.510 1.00 62.28 165 LEU A C 1
ATOM 1317 O O . LEU A 1 165 ? -14.548 8.644 -0.589 1.00 62.28 165 LEU A O 1
#